Protein AF-A0A426UY54-F1 (afdb_monomer)

Radius of gyration: 14.1 Å; Cα contacts (8 Å, |Δi|>4): 210; chains: 1; bounding box: 33×30×47 Å

Sequence (121 aa):
MIELLFWHEPRVPSPAQAEARYQQVLDDERPVRLGELDQRLQDFVRDARSRAPQAEILELGRAGGEPLYSRHGIAVLFPEEVLKDVYPKLTAAADEPRLHLYDRSDGSVTGIDSDPDVQLD

Mean predicted aligned error: 4.51 Å

Nearest PDB structures (foldseek):
  1ppj-assembly1_O  TM=3.942E-01  e=3.050E-01  Bos taurus
  3gnn-assembly1_A  TM=5.163E-01  e=6.834E+00  Burkholderia pseudomallei 1710b
  1x1o-assembly1_A  TM=4.310E-01  e=4.706E+00  Thermus thermophilus HB8

Solvent-accessible surface area (backbone atoms only — not comparable to full-atom values): 6806 Å² total; per-residue (Å²): 113,43,48,35,38,36,33,77,65,63,59,71,63,54,49,70,56,46,52,53,47,52,51,51,30,77,64,44,89,73,50,36,45,62,91,71,43,60,66,45,60,39,52,27,56,54,42,28,52,72,68,24,69,81,48,45,69,62,61,80,46,68,62,95,85,40,59,15,30,36,84,72,29,48,45,36,38,33,59,62,92,46,38,90,68,37,49,63,38,44,51,58,30,26,54,84,54,54,32,29,39,33,37,64,81,79,58,42,64,50,56,62,66,54,64,87,85,65,74,80,129

Secondary structure (DSSP, 8-state):
-EEEEEE--SSPPPHHHHHHHHHHHHT-SS-EEGGGS-HHHHHHHHHHHHH-TTSEEPP-EEETTEEEE-SS-EEEEE-GGGHHHHHHHHHHHHHTTT-EEEETTTTEEE-----TT----

Foldseek 3Di:
DWKKWKADDQAFDALVVVVVLVVCFLPQPDFAALVPEDPLQNQLVVQLCVQPVQKDWDFNDDDPNTTTGGNSTIMIDHDPVCCVRNVVSSV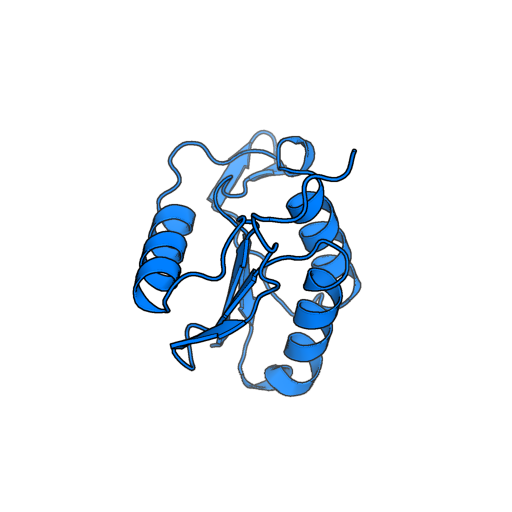VSCVVSFIWMQTPVVSDIDGDNNDPPDDPD

Structure (mmCIF, N/CA/C/O backbone):
data_AF-A0A426UY54-F1
#
_entry.id   AF-A0A426UY54-F1
#
loop_
_atom_site.group_PDB
_atom_site.id
_atom_site.type_symbol
_atom_site.label_atom_id
_atom_site.label_alt_id
_atom_site.label_comp_id
_atom_site.label_asym_id
_atom_site.label_entity_id
_atom_site.label_seq_id
_atom_site.pdbx_PDB_ins_code
_atom_site.Cartn_x
_atom_site.Cartn_y
_atom_site.Cartn_z
_atom_site.occupancy
_atom_site.B_iso_or_equiv
_atom_site.auth_seq_id
_atom_site.auth_comp_id
_atom_site.auth_asym_id
_atom_site.auth_atom_id
_atom_site.pdbx_PDB_model_num
ATOM 1 N N . MET A 1 1 ? 5.334 -0.779 14.097 1.00 92.69 1 MET A N 1
ATOM 2 C CA . MET A 1 1 ? 4.330 -0.482 13.053 1.00 92.69 1 MET A CA 1
ATOM 3 C C . MET A 1 1 ? 4.929 -0.926 11.742 1.00 92.69 1 MET A C 1
ATOM 5 O O . MET A 1 1 ? 6.102 -0.652 11.527 1.00 92.69 1 MET A O 1
ATOM 9 N N . ILE A 1 2 ? 4.160 -1.654 10.944 1.00 96.81 2 ILE A N 1
ATOM 10 C CA . ILE A 1 2 ? 4.563 -2.129 9.624 1.00 96.81 2 ILE A CA 1
ATOM 11 C C . ILE A 1 2 ? 3.997 -1.170 8.587 1.00 96.81 2 ILE A C 1
ATOM 13 O O . ILE A 1 2 ? 2.837 -0.767 8.694 1.00 96.81 2 ILE A O 1
ATOM 17 N N . GLU A 1 3 ? 4.823 -0.816 7.610 1.00 97.88 3 GLU A N 1
ATOM 18 C CA . GLU A 1 3 ? 4.489 0.080 6.506 1.00 97.88 3 GLU A CA 1
ATOM 19 C C . GLU A 1 3 ? 4.768 -0.652 5.195 1.00 97.88 3 GLU A C 1
ATOM 21 O O . GLU A 1 3 ? 5.916 -0.980 4.885 1.00 97.88 3 GLU A O 1
ATOM 26 N N . LEU A 1 4 ? 3.704 -0.918 4.441 1.00 98.12 4 LEU A N 1
ATOM 27 C CA . LEU A 1 4 ? 3.777 -1.555 3.135 1.00 98.12 4 LEU A CA 1
ATOM 28 C C . LEU A 1 4 ? 3.352 -0.573 2.052 1.00 98.12 4 LEU A C 1
ATOM 30 O O . LEU A 1 4 ? 2.424 0.213 2.243 1.00 98.12 4 LEU A O 1
ATOM 34 N N . LEU A 1 5 ? 3.982 -0.666 0.888 1.00 98.25 5 LEU A N 1
ATOM 35 C CA . LEU A 1 5 ? 3.573 0.062 -0.305 1.00 98.25 5 LEU A CA 1
ATOM 36 C C . LEU A 1 5 ? 3.232 -0.904 -1.429 1.00 98.25 5 LEU A C 1
ATOM 38 O O . LEU A 1 5 ? 4.011 -1.807 -1.721 1.00 98.25 5 LEU A O 1
ATOM 42 N N . PHE A 1 6 ? 2.112 -0.646 -2.099 1.00 97.75 6 PHE A N 1
ATOM 43 C CA . PHE A 1 6 ? 1.643 -1.413 -3.245 1.00 97.75 6 PHE A CA 1
ATOM 44 C C . PHE A 1 6 ? 1.510 -0.526 -4.479 1.00 97.75 6 PHE A C 1
ATOM 46 O O . PHE A 1 6 ? 0.868 0.522 -4.427 1.00 97.75 6 PHE A O 1
ATOM 53 N N . TRP A 1 7 ? 2.097 -0.923 -5.604 1.00 96.50 7 TRP A N 1
ATOM 54 C CA . TRP A 1 7 ? 1.983 -0.181 -6.865 1.00 96.50 7 TRP A CA 1
ATOM 55 C C . TRP A 1 7 ? 2.170 -1.107 -8.063 1.00 96.50 7 TRP A C 1
ATOM 57 O O . TRP A 1 7 ? 2.581 -2.253 -7.921 1.00 96.50 7 TRP A O 1
ATOM 67 N N . HIS A 1 8 ? 1.881 -0.611 -9.261 1.00 92.56 8 HIS A N 1
ATOM 68 C CA . HIS A 1 8 ? 2.131 -1.342 -10.497 1.00 92.56 8 HIS A CA 1
ATOM 69 C C . HIS A 1 8 ? 3.186 -0.625 -11.337 1.00 92.56 8 HIS A C 1
ATOM 71 O O . HIS A 1 8 ? 3.080 0.577 -11.581 1.00 92.56 8 HIS A O 1
ATOM 77 N N . GLU A 1 9 ? 4.190 -1.363 -11.810 1.00 88.38 9 GLU A N 1
ATOM 78 C CA . GLU A 1 9 ? 5.098 -0.901 -12.860 1.00 88.38 9 GLU A CA 1
ATOM 79 C C . GLU A 1 9 ? 5.696 -2.093 -13.635 1.00 88.38 9 GLU A C 1
ATOM 81 O O . GLU A 1 9 ? 5.642 -3.222 -13.146 1.00 88.38 9 GLU A O 1
ATOM 86 N N . PRO A 1 10 ? 6.292 -1.888 -14.823 1.00 84.69 10 PRO A N 1
ATOM 87 C CA . PRO A 1 10 ? 6.765 -2.997 -15.658 1.00 84.69 10 PRO A CA 1
ATOM 88 C C . PRO A 1 10 ? 7.906 -3.834 -15.061 1.00 84.69 10 PRO A C 1
ATOM 90 O O . PRO A 1 10 ? 8.055 -4.999 -15.421 1.00 84.69 10 PRO A O 1
ATOM 93 N N . ARG A 1 11 ? 8.730 -3.243 -14.189 1.00 85.44 11 ARG A N 1
ATOM 94 C CA . ARG A 1 11 ? 9.944 -3.863 -13.639 1.00 85.44 11 ARG A CA 1
ATOM 95 C C . ARG A 1 11 ? 9.979 -3.726 -12.132 1.00 85.44 11 ARG A C 1
ATOM 97 O O . ARG A 1 11 ? 9.619 -2.670 -11.622 1.00 85.44 11 ARG A O 1
ATOM 104 N N . VAL A 1 12 ? 10.480 -4.741 -11.442 1.00 85.88 12 VAL A N 1
ATOM 105 C CA . VAL A 1 12 ? 10.719 -4.657 -10.003 1.00 85.88 12 VAL A CA 1
ATOM 106 C C . VAL A 1 12 ? 11.854 -3.652 -9.745 1.00 85.88 12 VAL A C 1
ATOM 108 O O . VAL A 1 12 ? 12.956 -3.813 -10.279 1.00 85.88 12 VAL A O 1
ATOM 111 N N . PRO A 1 13 ? 11.619 -2.583 -8.967 1.00 89.56 13 PRO A N 1
ATOM 112 C CA . PRO A 1 13 ? 12.633 -1.578 -8.706 1.00 89.56 13 PRO A CA 1
ATOM 113 C C . PRO A 1 13 ? 13.556 -2.021 -7.567 1.00 89.56 13 PRO A C 1
ATOM 115 O O . PRO A 1 13 ? 13.259 -2.929 -6.791 1.00 89.56 13 PRO A O 1
ATOM 118 N N . SER A 1 14 ? 14.679 -1.323 -7.419 1.00 93.62 14 SER A N 1
ATOM 119 C CA . SER A 1 14 ? 15.520 -1.468 -6.227 1.00 93.62 14 SER A CA 1
ATOM 120 C C . SER A 1 14 ? 14.809 -0.948 -4.964 1.00 93.62 14 SER A C 1
ATOM 122 O O . SER A 1 14 ? 13.977 -0.041 -5.064 1.00 93.62 14 SER A O 1
ATOM 124 N N . PRO A 1 15 ? 15.191 -1.410 -3.757 1.00 94.69 15 PRO A N 1
ATOM 125 C CA . PRO A 1 15 ? 14.658 -0.874 -2.501 1.00 94.69 15 PRO A CA 1
ATOM 126 C C . PRO A 1 15 ? 14.771 0.651 -2.366 1.00 94.69 15 PRO A C 1
ATOM 128 O O . PRO A 1 15 ? 13.857 1.295 -1.868 1.00 94.69 15 PRO A O 1
ATOM 131 N N . ALA A 1 16 ? 15.853 1.257 -2.868 1.00 95.19 16 ALA A N 1
ATOM 132 C CA . ALA A 1 16 ? 16.023 2.712 -2.834 1.00 95.19 16 ALA A CA 1
ATOM 133 C C . ALA A 1 16 ? 15.004 3.448 -3.726 1.00 95.19 16 ALA A C 1
ATOM 135 O O . ALA A 1 16 ? 14.497 4.505 -3.358 1.00 95.19 16 ALA A O 1
ATOM 136 N N . GLN A 1 17 ? 14.688 2.887 -4.895 1.00 96.06 17 GLN A N 1
ATOM 137 C CA . GLN A 1 17 ? 13.643 3.417 -5.774 1.00 96.06 17 GLN A CA 1
ATOM 138 C C . GLN A 1 17 ? 12.246 3.208 -5.177 1.00 96.06 17 GLN A C 1
ATOM 140 O O . GLN A 1 17 ? 11.392 4.079 -5.324 1.00 96.06 17 GLN A O 1
ATOM 145 N N . ALA A 1 18 ? 12.022 2.089 -4.484 1.00 96.44 18 ALA A N 1
ATOM 146 C CA . ALA A 1 18 ? 10.775 1.829 -3.777 1.00 96.44 18 ALA A CA 1
ATOM 147 C C . ALA A 1 18 ? 10.556 2.802 -2.604 1.00 96.44 18 ALA A C 1
ATOM 149 O O . ALA A 1 18 ? 9.472 3.368 -2.496 1.00 96.44 18 ALA A O 1
ATOM 150 N N . GLU A 1 19 ? 11.588 3.100 -1.805 1.00 97.62 19 GLU A N 1
ATOM 151 C CA . GLU A 1 19 ? 11.514 4.139 -0.761 1.00 97.62 19 GLU A CA 1
ATOM 152 C C . GLU A 1 19 ? 11.240 5.521 -1.372 1.00 97.62 19 GLU A C 1
ATOM 154 O O . GLU A 1 19 ? 10.394 6.262 -0.879 1.00 97.62 19 GLU A O 1
ATOM 159 N N . ALA A 1 20 ? 11.887 5.867 -2.490 1.00 96.88 20 ALA A N 1
ATOM 160 C CA . ALA A 1 20 ? 11.591 7.118 -3.190 1.00 96.88 20 ALA A CA 1
ATOM 161 C C . ALA A 1 20 ? 10.129 7.177 -3.669 1.00 96.88 20 ALA A C 1
ATOM 163 O O . ALA A 1 20 ? 9.495 8.228 -3.581 1.00 96.88 20 ALA A O 1
ATOM 164 N N . ARG A 1 21 ? 9.569 6.054 -4.138 1.00 96.69 21 ARG A N 1
ATOM 165 C CA . ARG A 1 21 ? 8.149 5.970 -4.501 1.00 96.69 21 ARG A CA 1
ATOM 166 C C . ARG A 1 21 ? 7.234 6.079 -3.288 1.00 96.69 21 ARG A C 1
ATOM 168 O O . ARG A 1 21 ? 6.190 6.713 -3.393 1.00 96.69 21 ARG A O 1
ATOM 175 N N . TYR A 1 22 ? 7.619 5.509 -2.151 1.00 97.50 22 TYR A N 1
ATOM 176 C CA . TYR A 1 22 ? 6.874 5.678 -0.908 1.00 97.50 22 TYR A CA 1
ATOM 177 C C . TYR A 1 22 ? 6.744 7.160 -0.550 1.00 97.50 22 TYR A C 1
ATOM 179 O O . TYR A 1 22 ? 5.633 7.636 -0.340 1.00 97.50 22 TYR A O 1
ATOM 187 N N . GLN A 1 23 ? 7.844 7.918 -0.608 1.00 97.62 23 GLN A N 1
ATOM 188 C CA . GLN A 1 23 ? 7.804 9.369 -0.390 1.00 97.62 23 GLN A CA 1
ATOM 189 C C . GLN A 1 23 ? 6.930 10.086 -1.434 1.00 97.62 23 GLN A C 1
ATOM 191 O O . GLN A 1 23 ? 6.104 10.912 -1.069 1.00 97.62 23 GLN A O 1
ATOM 196 N N . GLN A 1 24 ? 7.010 9.709 -2.718 1.00 97.19 24 GLN A N 1
ATOM 197 C CA . GLN A 1 24 ? 6.119 10.258 -3.757 1.00 97.19 24 GLN A CA 1
ATOM 198 C C . GLN A 1 24 ? 4.631 9.999 -3.487 1.00 97.19 24 GLN A C 1
ATOM 200 O O . GLN A 1 24 ? 3.796 10.813 -3.871 1.00 97.19 24 GLN A O 1
ATOM 205 N N . VAL A 1 25 ? 4.291 8.867 -2.868 1.00 97.62 25 VAL A N 1
ATOM 206 C CA . VAL A 1 25 ? 2.916 8.567 -2.457 1.00 97.62 25 VAL A CA 1
ATOM 207 C C . VAL A 1 25 ? 2.484 9.485 -1.323 1.00 97.62 25 VAL A C 1
ATOM 209 O O . VAL A 1 25 ? 1.385 10.022 -1.391 1.00 97.62 25 VAL A O 1
ATOM 212 N N . LEU A 1 26 ? 3.330 9.704 -0.315 1.00 96.56 26 LEU A N 1
ATOM 213 C CA . LEU A 1 26 ? 3.019 10.612 0.795 1.00 96.56 26 LEU A CA 1
ATOM 214 C C . LEU A 1 26 ? 2.876 12.071 0.336 1.00 96.56 26 LEU A C 1
ATOM 216 O O . LEU A 1 26 ? 2.002 12.784 0.826 1.00 96.56 26 LEU A O 1
ATOM 220 N N . ASP A 1 27 ? 3.694 12.478 -0.633 1.00 96.94 27 ASP A N 1
ATOM 221 C CA . ASP A 1 27 ? 3.778 13.847 -1.142 1.00 96.94 27 ASP A CA 1
ATOM 222 C C . ASP A 1 27 ? 2.896 14.099 -2.388 1.00 96.94 27 ASP A C 1
ATOM 224 O O . ASP A 1 27 ? 3.063 15.114 -3.069 1.00 96.94 27 ASP A O 1
ATOM 228 N N . ASP A 1 28 ? 1.963 13.200 -2.738 1.00 97.25 28 ASP A N 1
ATOM 229 C CA . ASP A 1 28 ? 1.105 13.384 -3.920 1.00 97.25 28 ASP A CA 1
ATOM 230 C C .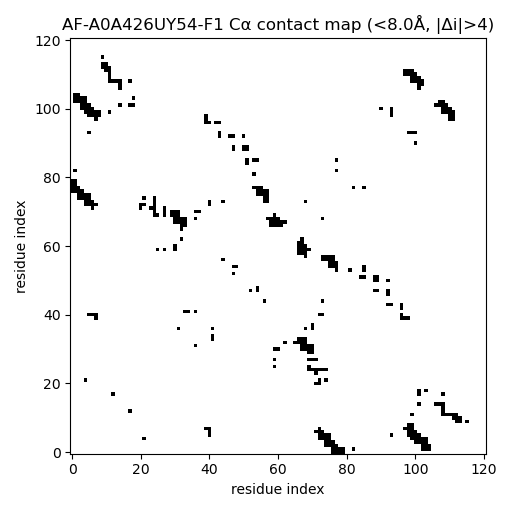 ASP A 1 28 ? 0.179 14.596 -3.739 1.00 97.25 28 ASP A C 1
ATOM 232 O O . ASP A 1 28 ? -0.826 14.549 -3.032 1.00 97.25 28 ASP A O 1
ATOM 236 N N . GLU A 1 29 ? 0.497 15.690 -4.432 1.00 96.06 29 GLU A N 1
ATOM 237 C CA . GLU A 1 29 ? -0.257 16.948 -4.380 1.00 96.06 29 GLU A CA 1
ATOM 238 C C . GLU A 1 29 ? -1.640 16.864 -5.048 1.00 96.06 29 GLU A C 1
ATOM 240 O O . GLU A 1 29 ? -2.450 17.790 -4.935 1.00 96.06 29 GLU A O 1
ATOM 245 N N . ARG A 1 30 ? -1.918 15.795 -5.807 1.00 96.19 30 ARG A N 1
ATOM 246 C CA . ARG A 1 30 ? -3.189 15.615 -6.525 1.00 96.19 30 ARG A CA 1
ATOM 247 C C . ARG A 1 30 ? -3.749 14.212 -6.287 1.00 96.19 30 ARG A C 1
ATOM 249 O O . ARG A 1 30 ? -3.870 13.438 -7.243 1.00 96.19 30 ARG A O 1
ATOM 256 N N . PRO A 1 31 ? -4.109 13.879 -5.038 1.00 97.75 31 PRO A N 1
ATOM 257 C CA . PRO A 1 31 ? -4.706 12.594 -4.735 1.00 97.75 31 PRO A CA 1
ATOM 258 C C . PRO A 1 31 ? -6.130 12.539 -5.306 1.00 97.75 31 PRO A C 1
ATOM 260 O O . PRO A 1 31 ? -6.809 13.561 -5.446 1.00 97.75 31 PRO A O 1
ATOM 263 N N . VAL A 1 32 ? -6.584 11.341 -5.662 1.00 98.12 32 VAL A N 1
ATOM 264 C CA . VAL A 1 32 ? -7.841 11.124 -6.397 1.00 98.12 32 VAL A CA 1
ATOM 265 C C . VAL A 1 32 ? -8.765 10.171 -5.653 1.00 98.12 32 VAL A C 1
ATOM 267 O O . VAL A 1 32 ? -8.332 9.441 -4.759 1.00 98.12 32 VAL A O 1
ATOM 270 N N . ARG A 1 33 ? -10.055 10.160 -6.001 1.00 97.94 33 ARG A N 1
ATOM 271 C CA . ARG A 1 33 ? -10.994 9.187 -5.426 1.00 97.94 33 ARG A CA 1
ATOM 272 C C . ARG A 1 33 ? -10.644 7.776 -5.884 1.00 97.94 33 ARG A C 1
ATOM 274 O O . ARG A 1 33 ? -10.048 7.585 -6.940 1.00 97.94 33 ARG A O 1
ATOM 281 N N . LEU A 1 34 ? -11.117 6.774 -5.142 1.00 97.38 34 LEU A N 1
ATOM 282 C CA . LEU A 1 34 ? -10.912 5.361 -5.484 1.00 97.38 34 LEU A CA 1
ATOM 283 C C . LEU A 1 34 ? -11.297 5.051 -6.940 1.00 97.38 34 LEU A C 1
ATOM 285 O O . LEU A 1 34 ? -10.536 4.398 -7.636 1.00 97.38 34 LEU A O 1
ATOM 289 N N . GLY A 1 35 ? -12.440 5.552 -7.417 1.00 97.06 35 GLY A N 1
ATOM 290 C CA . GLY A 1 35 ? -12.909 5.299 -8.787 1.00 97.06 35 GLY A CA 1
ATOM 291 C C . GLY A 1 35 ? -12.051 5.919 -9.899 1.00 97.06 35 GLY A C 1
ATOM 292 O O . GLY A 1 35 ? -12.257 5.592 -11.063 1.00 97.06 35 GLY A O 1
ATOM 293 N N . GLU A 1 36 ? -11.110 6.799 -9.554 1.00 97.19 36 GLU A N 1
ATOM 294 C CA . GLU A 1 36 ? -10.213 7.496 -10.484 1.00 97.19 36 GLU A CA 1
ATOM 295 C C . GLU A 1 36 ? -8.801 6.875 -10.522 1.00 97.19 36 GLU A C 1
ATOM 297 O O . GLU A 1 36 ? -7.962 7.305 -11.313 1.00 97.19 36 GLU A O 1
ATOM 302 N N . LEU A 1 37 ? -8.520 5.876 -9.675 1.00 96.81 37 LEU A N 1
ATOM 303 C CA . LEU A 1 37 ? -7.261 5.126 -9.701 1.00 96.81 37 LEU A CA 1
ATOM 304 C C . LEU A 1 37 ? -7.208 4.138 -10.874 1.00 96.81 37 LEU A C 1
ATOM 306 O O . LEU A 1 37 ? -8.236 3.764 -11.439 1.00 96.81 37 LEU A O 1
ATOM 310 N N . ASP A 1 38 ? -6.010 3.643 -11.186 1.00 94.62 38 ASP A N 1
ATOM 311 C CA . ASP A 1 38 ? -5.854 2.457 -12.034 1.00 94.62 38 ASP A CA 1
ATOM 312 C C . ASP A 1 38 ? -6.639 1.262 -11.462 1.00 94.62 38 ASP A C 1
ATOM 314 O O . ASP A 1 38 ? -6.669 1.060 -10.244 1.00 94.62 38 ASP A O 1
ATOM 318 N N . GLN A 1 39 ? -7.248 0.456 -12.340 1.00 96.12 39 GLN A N 1
ATOM 319 C CA . GLN A 1 39 ? -8.117 -0.661 -11.955 1.00 96.12 39 GLN A CA 1
ATOM 320 C C . GLN A 1 39 ? -7.430 -1.628 -10.980 1.00 96.12 39 GLN A C 1
ATOM 322 O O . GLN A 1 39 ? -8.066 -2.071 -10.028 1.00 96.12 39 GLN A O 1
ATOM 327 N N . ARG A 1 40 ? -6.124 -1.888 -11.137 1.00 96.12 40 ARG A N 1
ATOM 328 C CA . ARG A 1 40 ? -5.380 -2.801 -10.256 1.00 96.12 40 ARG A CA 1
ATOM 329 C C . ARG A 1 40 ? -5.305 -2.272 -8.827 1.00 96.12 40 ARG A C 1
ATOM 331 O O . ARG A 1 40 ? -5.454 -3.034 -7.875 1.00 96.12 40 ARG A O 1
ATOM 338 N N . LEU A 1 41 ? -5.101 -0.962 -8.672 1.00 97.38 41 LEU A N 1
ATOM 339 C CA . LEU A 1 41 ? -5.099 -0.309 -7.362 1.00 97.38 41 LEU A CA 1
ATOM 340 C C . LEU A 1 41 ? -6.510 -0.258 -6.770 1.00 97.38 41 LEU A C 1
ATOM 342 O O . LEU A 1 41 ? -6.667 -0.424 -5.561 1.00 97.38 41 LEU A O 1
ATOM 346 N N . GLN A 1 42 ? -7.541 -0.075 -7.606 1.00 97.88 42 GLN A N 1
ATOM 347 C CA . GLN A 1 42 ? -8.929 -0.151 -7.146 1.00 97.88 42 GLN A CA 1
ATOM 348 C C . GLN A 1 42 ? -9.262 -1.527 -6.573 1.00 97.88 42 GLN A C 1
ATOM 350 O O . GLN A 1 42 ? -9.840 -1.612 -5.486 1.00 97.88 42 GLN A O 1
ATOM 355 N N . ASP A 1 43 ? -8.894 -2.581 -7.299 1.00 97.50 43 ASP A N 1
ATOM 356 C CA . ASP A 1 43 ? -9.136 -3.966 -6.906 1.00 97.50 43 ASP A CA 1
ATOM 357 C C . ASP A 1 43 ? -8.383 -4.289 -5.617 1.00 97.50 43 ASP A C 1
ATOM 359 O O . ASP A 1 43 ? -8.997 -4.747 -4.655 1.00 97.50 43 ASP A O 1
ATOM 363 N N . PHE A 1 44 ? -7.104 -3.907 -5.532 1.00 97.94 44 PHE A N 1
ATOM 364 C CA . PHE A 1 44 ? -6.319 -4.053 -4.309 1.00 97.94 44 PHE A CA 1
ATOM 365 C C . PHE A 1 44 ? -6.970 -3.365 -3.103 1.00 97.94 44 PHE A C 1
ATOM 367 O O . PHE A 1 44 ? -7.126 -3.990 -2.060 1.00 97.94 44 PHE A O 1
ATOM 374 N N . VAL A 1 45 ? -7.398 -2.101 -3.220 1.00 97.94 45 VAL A N 1
ATOM 375 C CA . VAL A 1 45 ? -8.026 -1.376 -2.098 1.00 97.94 45 VAL A CA 1
ATOM 376 C C . VAL A 1 45 ? -9.318 -2.060 -1.637 1.00 97.94 45 VAL A C 1
ATOM 378 O O . VAL A 1 45 ? -9.582 -2.129 -0.434 1.00 97.94 45 VAL A O 1
ATOM 381 N N . ARG A 1 46 ? -10.139 -2.564 -2.568 1.00 97.19 46 ARG A N 1
ATOM 382 C CA . ARG A 1 46 ? -11.387 -3.276 -2.241 1.00 97.19 46 ARG A CA 1
ATOM 383 C C . ARG A 1 46 ? -11.099 -4.600 -1.534 1.00 97.19 46 ARG A C 1
ATOM 385 O O . ARG A 1 46 ? -11.683 -4.862 -0.480 1.00 97.19 46 ARG A O 1
ATOM 392 N N . ASP A 1 47 ? -10.167 -5.382 -2.063 1.00 97.06 47 ASP A N 1
ATOM 393 C CA . ASP A 1 47 ? -9.800 -6.683 -1.510 1.00 97.06 47 ASP A CA 1
ATOM 394 C C . ASP A 1 47 ? -9.081 -6.557 -0.166 1.00 97.06 47 ASP A C 1
ATOM 396 O O . ASP A 1 47 ? -9.431 -7.262 0.783 1.00 97.06 47 ASP A O 1
ATOM 400 N N . ALA A 1 48 ? -8.145 -5.614 -0.036 1.00 97.50 48 ALA A N 1
ATOM 401 C CA . ALA A 1 48 ? -7.446 -5.329 1.213 1.00 97.50 48 ALA A CA 1
ATOM 402 C C . ALA A 1 48 ? -8.434 -4.951 2.324 1.00 97.50 48 ALA A C 1
ATOM 404 O O . ALA A 1 48 ? -8.370 -5.514 3.416 1.00 97.50 48 ALA A O 1
ATOM 405 N N . ARG A 1 49 ? -9.419 -4.088 2.036 1.00 97.00 49 ARG A N 1
ATOM 406 C CA . ARG A 1 49 ? -10.480 -3.737 2.999 1.00 97.00 49 ARG A CA 1
ATOM 407 C C . ARG A 1 49 ? -11.328 -4.928 3.419 1.00 97.00 49 ARG A C 1
ATOM 409 O O . ARG A 1 49 ? -11.714 -5.017 4.581 1.00 97.00 49 ARG A O 1
ATOM 416 N N . SER A 1 50 ? -11.632 -5.830 2.488 1.00 96.94 50 SER A N 1
ATOM 417 C CA . SER A 1 50 ? -12.449 -7.006 2.787 1.00 96.94 50 SER A CA 1
ATOM 418 C C . SER A 1 50 ? -11.681 -8.072 3.567 1.00 96.94 50 SER A C 1
ATOM 420 O O . SER A 1 50 ? -12.258 -8.725 4.435 1.00 96.94 50 SER A O 1
ATOM 422 N N . ARG A 1 51 ? -10.407 -8.300 3.234 1.00 96.19 51 ARG A N 1
ATOM 423 C CA . ARG A 1 51 ? -9.603 -9.405 3.774 1.00 96.19 51 ARG A CA 1
ATOM 424 C C . ARG A 1 51 ? -8.860 -8.997 5.043 1.00 96.19 51 ARG A C 1
ATOM 426 O O . ARG A 1 51 ? -8.801 -9.774 5.993 1.00 96.19 51 ARG A O 1
ATOM 433 N N . ALA A 1 52 ? -8.320 -7.783 5.075 1.00 96.94 52 ALA A N 1
ATOM 434 C CA . ALA A 1 52 ? -7.482 -7.256 6.146 1.00 96.94 52 ALA A CA 1
ATOM 435 C C . ALA A 1 52 ? -8.061 -5.952 6.739 1.00 96.94 52 ALA A C 1
ATOM 437 O O . ALA A 1 52 ? -7.397 -4.920 6.712 1.00 96.94 52 ALA A O 1
ATOM 438 N N . PRO A 1 53 ? -9.269 -5.974 7.340 1.00 96.44 53 PRO A N 1
ATOM 439 C CA . PRO A 1 53 ? -9.907 -4.772 7.897 1.00 96.44 53 PRO A CA 1
ATOM 440 C C . PRO A 1 53 ? -9.155 -4.153 9.090 1.00 96.44 53 PRO A C 1
ATOM 442 O O . PRO A 1 53 ? -9.498 -3.065 9.538 1.00 96.44 53 PRO A O 1
ATOM 445 N N . GLN A 1 54 ? -8.162 -4.860 9.634 1.00 95.81 54 GLN A N 1
ATOM 446 C CA . GLN A 1 54 ? -7.267 -4.372 10.687 1.00 95.81 54 GLN A CA 1
ATOM 447 C C . GLN A 1 54 ? -6.137 -3.489 10.140 1.00 95.81 54 GLN A C 1
ATOM 449 O O . GLN A 1 54 ? -5.448 -2.839 10.922 1.00 95.81 54 GLN A O 1
ATOM 454 N N . ALA A 1 55 ? -5.923 -3.500 8.822 1.00 97.50 55 ALA A N 1
ATOM 455 C CA . ALA A 1 55 ? -4.938 -2.670 8.159 1.00 97.50 55 ALA A CA 1
ATOM 456 C C . ALA A 1 55 ? -5.545 -1.315 7.790 1.00 97.50 55 ALA A C 1
ATOM 458 O O . ALA A 1 55 ? -6.659 -1.228 7.268 1.00 97.50 55 ALA A O 1
ATOM 459 N N . GLU A 1 56 ? -4.792 -0.256 8.038 1.00 97.94 56 GLU A N 1
ATOM 460 C CA . GLU A 1 56 ? -5.137 1.093 7.629 1.00 97.94 56 GLU A CA 1
ATOM 461 C C . GLU A 1 56 ? -4.587 1.343 6.227 1.00 97.94 56 GLU A C 1
ATOM 463 O O . GLU A 1 56 ? -3.381 1.297 6.008 1.00 97.94 56 GLU A O 1
ATOM 468 N N . ILE A 1 57 ? -5.467 1.613 5.265 1.00 98.12 57 ILE A N 1
ATOM 469 C CA . ILE A 1 57 ? -5.054 2.130 3.958 1.00 98.12 57 ILE A CA 1
ATOM 470 C C . ILE A 1 57 ? -4.903 3.640 4.094 1.00 98.12 57 ILE A C 1
ATOM 472 O O . ILE A 1 57 ? -5.865 4.308 4.474 1.00 98.12 57 ILE A O 1
ATOM 476 N N . LEU A 1 58 ? -3.727 4.169 3.761 1.00 97.62 58 LEU A N 1
ATOM 477 C CA . LEU A 1 58 ? -3.435 5.589 3.899 1.00 97.62 58 LEU A CA 1
ATOM 478 C C . LEU A 1 58 ? -4.342 6.434 2.992 1.00 97.62 58 LEU A C 1
ATOM 480 O O . LEU A 1 58 ? -4.369 6.265 1.770 1.00 97.62 58 LEU A O 1
ATOM 484 N N . GLU A 1 59 ? -5.050 7.380 3.606 1.00 96.81 59 GLU A N 1
ATOM 485 C CA . GLU A 1 59 ? -5.861 8.395 2.933 1.00 96.81 59 GLU A CA 1
ATOM 486 C C . GLU A 1 59 ? -5.101 9.731 2.959 1.00 96.81 59 GLU A C 1
ATOM 488 O O . GLU A 1 59 ? -4.735 10.220 4.025 1.00 96.81 59 GLU A O 1
ATOM 493 N N . LEU A 1 60 ? -4.895 10.363 1.801 1.00 96.88 60 LEU A N 1
ATOM 494 C CA . LEU A 1 60 ? -4.165 11.642 1.690 1.00 96.88 60 LEU A CA 1
ATOM 495 C C . LEU A 1 60 ? -5.070 12.872 1.840 1.00 96.88 60 LEU A C 1
ATOM 497 O O . LEU A 1 60 ? -4.649 14.013 1.666 1.00 96.88 60 LEU A O 1
ATOM 501 N N . GLY A 1 61 ? -6.348 12.648 2.133 1.00 96.06 61 GLY A N 1
ATOM 502 C CA . GLY A 1 61 ? -7.337 13.699 2.294 1.00 96.06 61 GLY A CA 1
ATOM 503 C C . GLY A 1 61 ? -8.741 13.212 1.982 1.00 96.06 61 GLY A C 1
ATOM 504 O O . GLY A 1 61 ? -8.994 12.016 1.820 1.00 96.06 61 GLY A O 1
ATOM 505 N N . ARG A 1 62 ? -9.674 14.165 1.900 1.00 96.00 62 ARG A N 1
ATOM 506 C CA . ARG A 1 62 ? -11.080 13.897 1.584 1.00 96.00 62 ARG A CA 1
ATOM 507 C C . ARG A 1 62 ? -11.646 14.940 0.630 1.00 96.00 62 ARG A C 1
ATOM 509 O O . ARG A 1 62 ? -11.414 16.131 0.818 1.00 96.00 62 ARG A O 1
ATOM 516 N N . ALA A 1 63 ? -12.458 14.507 -0.333 1.00 93.12 63 ALA A N 1
ATOM 517 C CA . ALA A 1 63 ? -13.226 15.392 -1.211 1.00 93.12 63 ALA A CA 1
ATOM 518 C C . ALA A 1 63 ? -14.695 14.961 -1.249 1.00 93.12 63 ALA A C 1
ATOM 520 O O . ALA A 1 63 ? -15.026 13.873 -1.714 1.00 93.12 63 ALA A O 1
ATOM 521 N N . GLY A 1 64 ? -15.598 15.817 -0.761 1.00 91.25 64 GLY A N 1
ATOM 522 C CA . GLY A 1 64 ? -17.024 15.474 -0.670 1.00 91.25 64 GLY A CA 1
ATOM 523 C C . GLY A 1 64 ? -17.317 14.332 0.313 1.00 91.25 64 GLY A C 1
ATOM 524 O O . GLY A 1 64 ? -18.277 13.599 0.126 1.00 91.25 64 GLY A O 1
ATOM 525 N N . GLY A 1 65 ? -16.476 14.161 1.340 1.00 93.44 65 GLY A N 1
ATOM 526 C CA . GLY A 1 65 ? -16.588 13.082 2.331 1.00 93.44 65 GLY A CA 1
ATOM 527 C C . GLY A 1 65 ? -15.918 11.769 1.919 1.00 93.44 65 GLY A C 1
ATOM 528 O O . GLY A 1 65 ? -15.680 10.925 2.784 1.00 93.44 65 GLY A O 1
ATOM 529 N N . GLU A 1 66 ? -15.549 11.625 0.645 1.00 95.50 66 GLU A N 1
ATOM 530 C CA . GLU A 1 66 ? -14.854 10.448 0.131 1.00 95.50 66 GLU A CA 1
ATOM 531 C C . GLU A 1 66 ? -13.337 10.544 0.335 1.00 95.50 66 GLU A C 1
ATOM 533 O O . GLU A 1 66 ? -12.773 11.629 0.157 1.00 95.50 66 GLU A O 1
ATOM 538 N N . PRO A 1 67 ? -12.674 9.432 0.690 1.00 97.19 67 PRO A N 1
ATOM 539 C CA . PRO A 1 67 ? -11.225 9.375 0.842 1.00 97.19 67 PRO A CA 1
ATOM 540 C C . PRO A 1 67 ? -10.492 9.526 -0.493 1.00 97.19 67 PRO A C 1
ATOM 542 O O . PRO A 1 67 ? -10.942 9.020 -1.526 1.00 97.19 67 PRO A O 1
ATOM 545 N N . LEU A 1 68 ? -9.345 10.199 -0.441 1.00 98.38 68 LEU A N 1
ATOM 546 C CA . LEU A 1 68 ? -8.435 10.378 -1.566 1.00 98.38 68 LEU A CA 1
ATOM 547 C C . LEU A 1 68 ? -7.175 9.532 -1.382 1.00 98.38 68 LEU A C 1
ATOM 549 O O . LEU A 1 68 ? -6.653 9.420 -0.273 1.00 98.38 68 LEU A O 1
ATOM 553 N N . TYR A 1 69 ? -6.669 8.984 -2.480 1.00 98.31 69 TYR A N 1
ATOM 554 C CA . TYR A 1 69 ? -5.496 8.112 -2.519 1.00 98.31 69 TYR A CA 1
ATOM 555 C C . TYR A 1 69 ? -4.485 8.641 -3.526 1.00 98.31 69 TYR A C 1
ATOM 557 O O . TYR A 1 69 ? -4.851 9.335 -4.482 1.00 98.31 69 TYR A O 1
ATOM 565 N N . SER A 1 70 ? -3.218 8.281 -3.338 1.00 98.19 70 SER A N 1
ATOM 566 C CA . SER A 1 70 ? -2.195 8.612 -4.322 1.00 98.19 70 SER A CA 1
ATOM 567 C C . SER A 1 70 ? -2.418 7.854 -5.627 1.00 98.19 70 SER A C 1
ATOM 569 O O . SER A 1 70 ? -2.786 6.679 -5.640 1.00 98.19 70 SER A O 1
ATOM 571 N N . ARG A 1 71 ? -2.103 8.512 -6.742 1.00 96.50 71 ARG A N 1
ATOM 572 C CA . ARG A 1 71 ? -2.029 7.876 -8.067 1.00 96.50 71 ARG A CA 1
ATOM 573 C C . ARG A 1 71 ? -0.752 7.052 -8.253 1.00 96.50 71 ARG A C 1
ATOM 575 O O . ARG A 1 71 ? -0.643 6.321 -9.233 1.00 96.50 71 ARG A O 1
ATOM 582 N N . HIS A 1 72 ? 0.220 7.193 -7.352 1.00 96.56 72 HIS A N 1
ATOM 583 C CA . HIS A 1 72 ? 1.535 6.556 -7.439 1.00 96.56 72 HIS A CA 1
ATOM 584 C C . HIS A 1 72 ? 1.610 5.202 -6.719 1.00 96.56 72 HIS A C 1
ATOM 586 O O . HIS A 1 72 ? 2.564 4.454 -6.934 1.00 96.56 72 HIS A O 1
ATOM 592 N N . GLY A 1 73 ? 0.613 4.868 -5.898 1.00 97.50 73 GLY A N 1
ATOM 593 C CA . GLY A 1 73 ? 0.550 3.620 -5.145 1.00 97.50 73 GLY A CA 1
ATOM 594 C C . GLY A 1 73 ? -0.343 3.734 -3.913 1.00 97.50 73 GLY A C 1
ATOM 595 O O . GLY A 1 73 ? -0.880 4.796 -3.607 1.00 97.50 73 GLY A O 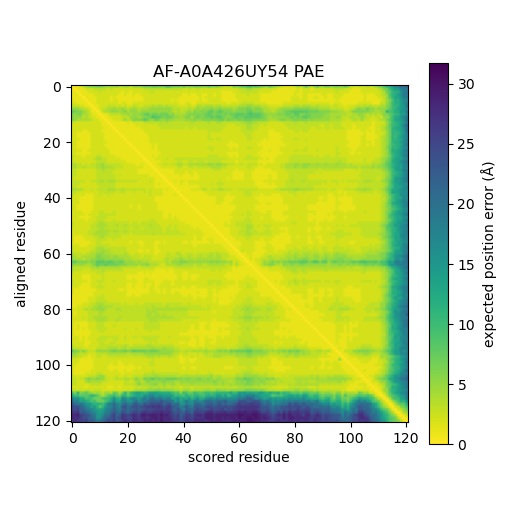1
ATOM 596 N N . ILE A 1 74 ? -0.493 2.620 -3.205 1.00 98.44 74 ILE A N 1
ATOM 597 C CA . ILE A 1 74 ? -1.305 2.499 -1.999 1.00 98.44 74 ILE A CA 1
ATOM 598 C C . ILE A 1 74 ? -0.394 2.123 -0.837 1.00 98.44 74 ILE A C 1
ATOM 600 O O . ILE A 1 74 ? 0.175 1.032 -0.818 1.00 98.44 74 ILE A O 1
ATOM 604 N N . ALA A 1 75 ? -0.258 3.030 0.127 1.00 98.19 75 ALA A N 1
ATOM 605 C CA . ALA A 1 75 ? 0.413 2.748 1.387 1.00 98.19 75 ALA A CA 1
ATOM 606 C C . ALA A 1 75 ? -0.574 2.115 2.375 1.00 98.19 75 ALA A C 1
ATOM 608 O O . ALA A 1 75 ? -1.724 2.550 2.486 1.00 98.19 75 ALA A O 1
ATOM 609 N N . VAL A 1 76 ? -0.126 1.083 3.083 1.00 98.25 76 VAL A N 1
ATOM 610 C CA . VAL A 1 76 ? -0.906 0.365 4.091 1.00 98.25 76 VAL A CA 1
ATOM 611 C C . VAL A 1 76 ? -0.095 0.252 5.376 1.00 98.25 76 VAL A C 1
ATOM 613 O O . VAL A 1 76 ? 1.076 -0.123 5.341 1.00 98.25 76 VAL A O 1
ATOM 616 N N . LEU A 1 77 ? -0.726 0.554 6.509 1.00 97.88 77 LEU A N 1
ATOM 617 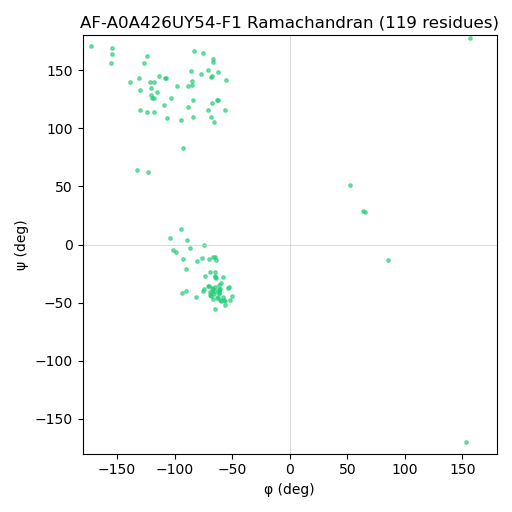C CA . LEU A 1 77 ? -0.118 0.545 7.834 1.00 97.88 77 LEU A CA 1
ATOM 618 C C . LEU A 1 77 ? -0.854 -0.424 8.758 1.00 97.88 77 LEU A C 1
ATOM 620 O O . LEU A 1 77 ? -2.082 -0.501 8.749 1.00 97.88 77 LEU A O 1
ATOM 624 N N . PHE A 1 78 ? -0.117 -1.162 9.584 1.00 97.62 78 PHE A N 1
ATOM 625 C CA . PHE A 1 78 ? -0.717 -1.992 10.632 1.00 97.62 78 PHE A CA 1
ATOM 626 C C . PHE A 1 78 ? 0.246 -2.250 11.804 1.00 97.62 78 PHE A C 1
ATOM 628 O O . PHE A 1 78 ? 1.470 -2.160 11.654 1.00 97.62 78 PHE A O 1
ATOM 635 N N . PRO A 1 79 ? -0.285 -2.545 13.005 1.00 96.94 79 PRO A N 1
ATOM 636 C CA . PRO A 1 79 ? 0.523 -2.952 14.151 1.00 96.94 79 PRO A CA 1
ATOM 637 C C . PRO A 1 79 ? 1.280 -4.267 13.896 1.00 96.94 79 PRO A C 1
ATOM 639 O O . PRO A 1 79 ? 0.793 -5.156 13.200 1.00 96.94 79 PRO A O 1
ATOM 642 N N . GLU A 1 80 ? 2.465 -4.426 14.489 1.00 95.75 80 GLU A N 1
ATOM 643 C CA . GLU A 1 80 ? 3.271 -5.652 14.333 1.00 95.75 80 GLU A CA 1
ATOM 644 C C . GLU A 1 80 ? 2.565 -6.873 14.951 1.00 95.75 80 GLU A C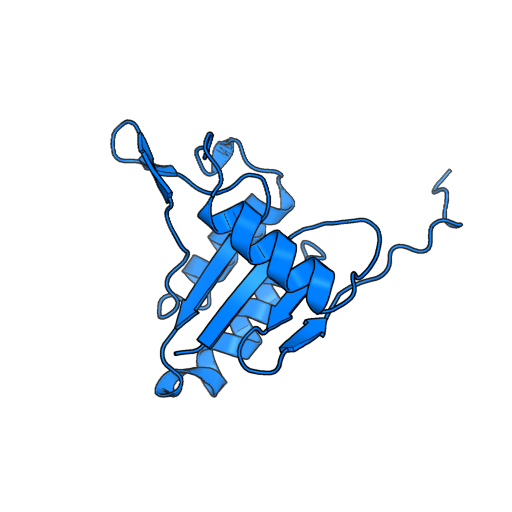 1
ATOM 646 O O . GLU A 1 80 ? 2.691 -8.001 14.478 1.00 95.75 80 GLU A O 1
ATOM 651 N N . GLU A 1 81 ? 1.729 -6.636 15.960 1.00 97.31 81 GLU A N 1
ATOM 652 C CA . GLU A 1 81 ? 0.935 -7.627 16.679 1.00 97.31 81 GLU A CA 1
ATOM 653 C C . GLU A 1 81 ? -0.009 -8.423 15.765 1.00 97.31 81 GLU A C 1
ATOM 655 O O . GLU A 1 81 ? -0.323 -9.577 16.061 1.00 97.31 81 GLU A O 1
ATOM 660 N N . VAL A 1 82 ? -0.445 -7.830 14.647 1.00 97.00 82 VAL A N 1
ATOM 661 C CA . VAL A 1 82 ? -1.341 -8.473 13.671 1.00 97.00 82 VAL A CA 1
ATOM 662 C C . VAL A 1 82 ? -0.618 -8.930 12.402 1.00 97.00 82 VAL A C 1
ATOM 664 O O . VAL A 1 82 ? -1.263 -9.437 11.486 1.00 97.00 82 VAL A O 1
ATOM 667 N N . LEU A 1 83 ? 0.717 -8.820 12.342 1.00 95.56 83 LEU A N 1
ATOM 668 C CA . LEU A 1 83 ? 1.516 -9.098 11.140 1.00 95.56 83 LEU A CA 1
ATOM 669 C C . LEU A 1 83 ? 1.214 -10.467 10.529 1.00 95.56 83 LEU A C 1
ATOM 671 O O . LEU A 1 83 ? 0.966 -10.566 9.331 1.00 95.56 83 LEU A O 1
ATOM 675 N N . LYS A 1 84 ? 1.169 -11.525 11.346 1.00 96.00 84 LYS A N 1
ATOM 676 C CA . LYS A 1 84 ? 0.939 -12.897 10.857 1.00 96.00 84 LYS A CA 1
ATOM 677 C C . LYS A 1 84 ? -0.449 -13.108 10.244 1.00 96.00 84 LYS A C 1
ATOM 679 O O . LYS A 1 84 ? -0.613 -14.038 9.462 1.00 96.00 84 LYS A O 1
ATOM 684 N N . ASP A 1 85 ? -1.428 -12.284 10.613 1.00 96.56 85 ASP A N 1
ATOM 685 C CA . ASP A 1 85 ? -2.790 -12.348 10.076 1.00 96.56 85 ASP A CA 1
ATOM 686 C C . ASP A 1 85 ? -2.978 -11.405 8.880 1.00 96.56 85 ASP A C 1
ATOM 688 O O . ASP A 1 85 ? -3.590 -11.782 7.883 1.00 96.56 85 ASP A O 1
ATOM 692 N N . VAL A 1 86 ? -2.435 -10.189 8.959 1.00 97.19 86 VAL A N 1
ATOM 693 C CA . VAL A 1 86 ? -2.645 -9.130 7.964 1.00 97.19 86 VAL A CA 1
ATOM 694 C C . VAL A 1 86 ? -1.734 -9.288 6.750 1.00 97.19 86 VAL A C 1
ATOM 696 O O . VAL A 1 86 ? -2.217 -9.202 5.620 1.00 97.19 86 VAL A O 1
ATOM 699 N N . TYR A 1 87 ? -0.443 -9.560 6.957 1.00 96.31 87 TYR A N 1
ATOM 700 C CA . TYR A 1 87 ? 0.552 -9.572 5.882 1.00 96.31 87 TYR A CA 1
ATOM 701 C C . TYR A 1 87 ? 0.184 -10.540 4.751 1.00 96.31 87 TYR A C 1
ATOM 703 O O . TYR A 1 87 ? 0.075 -10.089 3.611 1.00 96.31 87 TYR A O 1
ATOM 711 N N . PRO A 1 88 ? -0.130 -11.829 5.017 1.00 96.62 88 PRO A N 1
ATOM 712 C CA . PRO A 1 88 ? -0.446 -12.768 3.940 1.00 96.62 88 PRO A CA 1
ATOM 713 C C . PRO A 1 88 ? -1.716 -12.383 3.171 1.00 96.62 88 PRO A C 1
ATOM 715 O O . PRO A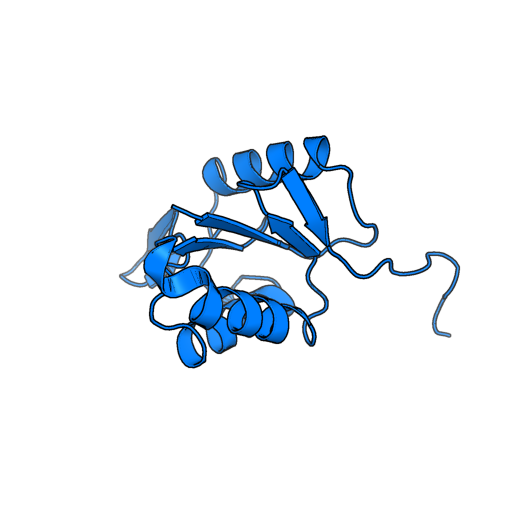 1 88 ? -1.842 -12.686 1.988 1.00 96.62 88 PRO A O 1
ATOM 718 N N . LYS A 1 89 ? -2.667 -11.706 3.829 1.00 97.56 89 LYS A N 1
ATOM 719 C CA . LYS A 1 89 ? -3.919 -11.258 3.205 1.00 97.56 89 LYS A CA 1
ATOM 720 C C . LYS A 1 89 ? -3.697 -10.068 2.282 1.00 97.56 89 LYS A C 1
ATOM 722 O O . LYS A 1 89 ? -4.328 -10.010 1.231 1.00 97.56 89 LYS A O 1
ATOM 727 N N . LEU A 1 90 ? -2.810 -9.148 2.664 1.00 96.81 90 LEU A N 1
ATOM 728 C CA . LEU A 1 90 ? -2.406 -8.035 1.809 1.00 96.81 90 LEU A CA 1
ATOM 729 C C . LEU A 1 90 ? -1.578 -8.523 0.616 1.00 96.81 90 LEU A C 1
ATOM 731 O O . LEU A 1 90 ? -1.830 -8.081 -0.499 1.00 96.81 90 LEU A O 1
ATOM 735 N N . THR A 1 91 ? -0.668 -9.483 0.815 1.00 94.75 91 THR A N 1
ATOM 736 C CA . THR A 1 91 ? 0.056 -10.128 -0.294 1.00 94.75 91 THR A CA 1
ATOM 737 C C . THR A 1 91 ? -0.916 -10.809 -1.261 1.00 94.75 91 THR A C 1
ATOM 739 O O . THR A 1 91 ? -0.892 -10.518 -2.450 1.00 94.75 91 THR A O 1
ATOM 742 N N . ALA A 1 92 ? -1.863 -11.607 -0.757 1.00 94.06 92 ALA A N 1
ATOM 743 C CA . ALA A 1 92 ? -2.871 -12.251 -1.602 1.00 94.06 92 ALA A CA 1
ATOM 744 C C . ALA A 1 92 ? -3.765 -11.246 -2.358 1.00 94.06 92 ALA A C 1
ATOM 746 O O . ALA A 1 92 ? -4.161 -11.509 -3.490 1.00 94.06 92 ALA A O 1
ATOM 747 N N . ALA A 1 93 ? -4.080 -10.091 -1.758 1.00 95.38 93 ALA A N 1
ATOM 748 C CA . ALA A 1 93 ? -4.819 -9.018 -2.430 1.00 95.38 93 ALA A CA 1
ATOM 749 C C . ALA A 1 93 ? -4.000 -8.331 -3.542 1.00 95.38 93 ALA A C 1
ATOM 751 O O . ALA A 1 93 ? -4.578 -7.731 -4.444 1.00 95.38 93 ALA A O 1
ATOM 752 N N . ALA A 1 94 ? -2.668 -8.397 -3.473 1.00 94.00 94 ALA A N 1
ATOM 753 C CA . ALA A 1 94 ? -1.745 -7.821 -4.450 1.00 94.00 94 ALA A CA 1
ATOM 754 C C . ALA A 1 94 ? -1.383 -8.784 -5.596 1.00 94.00 94 ALA A C 1
ATOM 756 O O . ALA A 1 94 ? -0.993 -8.318 -6.671 1.00 94.00 94 ALA A O 1
ATOM 757 N N . ASP A 1 95 ? -1.553 -10.094 -5.397 1.00 90.62 95 ASP A N 1
ATOM 758 C CA . ASP A 1 95 ? -1.182 -11.133 -6.365 1.00 90.62 95 ASP A CA 1
ATOM 759 C C . ASP A 1 95 ? -1.999 -11.055 -7.666 1.00 90.62 95 ASP A C 1
ATOM 761 O O . ASP A 1 95 ? -1.422 -10.935 -8.751 1.00 90.62 95 ASP A O 1
ATOM 765 N N . GLU A 1 96 ? -3.338 -11.086 -7.590 1.00 86.50 96 GLU A N 1
ATOM 766 C CA . GLU A 1 96 ? -4.200 -11.042 -8.789 1.00 86.50 96 GLU A CA 1
ATOM 767 C C . GLU A 1 96 ? -4.031 -9.741 -9.593 1.00 86.50 96 GLU A C 1
ATOM 769 O O . GLU A 1 96 ? -3.841 -9.810 -10.815 1.00 86.50 96 GLU A O 1
ATOM 774 N N . PRO A 1 97 ? -4.003 -8.547 -8.962 1.00 89.81 97 PRO A N 1
ATOM 775 C CA . PRO A 1 97 ? -3.739 -7.306 -9.676 1.00 89.81 97 PRO A CA 1
ATOM 776 C C . PRO A 1 97 ? -2.263 -7.142 -10.068 1.00 89.81 97 PRO A C 1
ATOM 778 O O . PRO A 1 97 ? -1.933 -6.156 -10.731 1.00 89.81 97 PRO A O 1
ATOM 781 N N . ARG A 1 98 ? -1.387 -8.102 -9.730 1.00 91.88 98 ARG A N 1
ATOM 782 C CA . ARG A 1 98 ? 0.050 -8.121 -10.048 1.00 91.88 98 ARG A CA 1
ATOM 783 C C . ARG A 1 98 ? 0.753 -6.833 -9.617 1.00 91.88 98 ARG A C 1
ATOM 785 O O . ARG A 1 98 ? 1.415 -6.173 -10.427 1.00 91.88 98 ARG A O 1
ATOM 792 N N . LEU A 1 99 ? 0.546 -6.450 -8.361 1.00 94.88 99 LEU A N 1
ATOM 793 C CA . LEU A 1 99 ? 1.222 -5.306 -7.761 1.00 94.88 99 LEU A CA 1
ATOM 794 C C . LEU A 1 99 ? 2.579 -5.721 -7.199 1.00 94.88 99 LEU A C 1
ATOM 796 O O . LEU A 1 99 ? 2.772 -6.840 -6.729 1.00 94.88 99 LEU A O 1
ATOM 800 N N . HIS A 1 100 ? 3.505 -4.777 -7.219 1.00 95.75 100 HIS A N 1
ATOM 801 C CA . HIS A 1 100 ? 4.713 -4.834 -6.417 1.00 95.75 100 HIS A CA 1
ATOM 802 C C . HIS A 1 100 ? 4.378 -4.461 -4.980 1.00 95.75 100 HIS A C 1
ATOM 804 O O . HIS A 1 100 ? 3.509 -3.623 -4.742 1.00 95.75 100 HIS A O 1
ATOM 810 N N . LEU A 1 101 ? 5.092 -5.073 -4.046 1.00 96.25 101 LEU A N 1
ATOM 811 C CA . LEU A 1 101 ? 5.046 -4.834 -2.615 1.00 96.25 101 LEU A CA 1
ATOM 812 C C . LEU A 1 101 ? 6.431 -4.378 -2.158 1.00 96.25 101 LEU A C 1
ATOM 814 O O . LEU A 1 101 ? 7.425 -5.064 -2.385 1.00 96.25 101 LEU A O 1
ATOM 818 N N . TYR A 1 102 ? 6.488 -3.239 -1.482 1.00 97.81 102 TYR A N 1
ATOM 819 C CA . TYR A 1 102 ? 7.657 -2.804 -0.730 1.00 97.81 102 TYR A CA 1
ATOM 820 C C . TYR A 1 102 ? 7.348 -2.887 0.755 1.00 97.81 102 TYR A C 1
ATOM 822 O O . TYR A 1 102 ? 6.415 -2.241 1.231 1.00 97.81 102 TYR A O 1
ATOM 830 N N . ASP A 1 103 ? 8.135 -3.689 1.461 1.00 96.75 103 ASP A N 1
ATOM 831 C CA . ASP A 1 103 ? 8.148 -3.761 2.911 1.00 96.75 103 ASP A CA 1
ATOM 832 C C . ASP A 1 103 ? 9.236 -2.834 3.436 1.00 96.75 103 ASP A C 1
ATOM 834 O O . ASP A 1 103 ? 10.435 -3.104 3.299 1.00 96.75 103 ASP A O 1
ATOM 838 N N . ARG A 1 104 ? 8.809 -1.716 4.020 1.00 96.25 104 ARG A N 1
ATOM 839 C CA . ARG A 1 104 ? 9.722 -0.689 4.511 1.00 96.25 104 ARG A CA 1
ATOM 840 C C . ARG A 1 104 ? 10.442 -1.112 5.791 1.00 96.25 104 ARG A C 1
ATOM 842 O O . ARG A 1 104 ? 11.551 -0.640 6.033 1.00 96.25 104 ARG A O 1
ATOM 849 N N . SER A 1 105 ? 9.846 -1.999 6.593 1.00 91.81 105 SER A N 1
ATOM 850 C CA . SER A 1 105 ? 10.455 -2.501 7.830 1.00 91.81 105 SER A CA 1
ATOM 851 C C . SER A 1 105 ? 11.677 -3.369 7.530 1.00 91.81 105 SER A C 1
ATOM 853 O O . SER A 1 105 ? 12.715 -3.197 8.170 1.00 91.81 105 SER A O 1
ATOM 855 N N . ASP A 1 106 ? 11.580 -4.212 6.501 1.00 91.88 106 ASP A N 1
ATOM 856 C CA . ASP A 1 106 ? 12.663 -5.113 6.084 1.00 91.88 106 ASP A CA 1
ATOM 857 C C . ASP A 1 106 ? 13.490 -4.576 4.901 1.00 91.88 106 ASP A C 1
ATOM 859 O O . ASP A 1 106 ? 14.499 -5.169 4.510 1.00 91.88 106 ASP A O 1
ATOM 863 N N . GLY A 1 107 ? 13.080 -3.452 4.307 1.00 92.75 107 GLY A N 1
ATOM 864 C CA . GLY A 1 107 ? 13.728 -2.862 3.135 1.00 92.75 107 GLY A CA 1
ATOM 865 C C . GLY A 1 107 ? 13.665 -3.762 1.898 1.00 92.75 107 GLY A C 1
ATOM 866 O O . GLY A 1 107 ? 14.569 -3.718 1.059 1.00 92.75 107 GLY A O 1
ATOM 867 N N . SER A 1 108 ? 12.631 -4.599 1.789 1.00 94.00 108 SER A N 1
ATOM 868 C CA . SER A 1 108 ? 12.513 -5.621 0.748 1.00 94.00 108 SER A CA 1
ATOM 869 C C . SER A 1 108 ? 11.449 -5.258 -0.283 1.00 94.00 108 SER A C 1
ATOM 871 O O . SER A 1 108 ? 10.412 -4.687 0.046 1.00 94.00 108 SER A O 1
ATOM 873 N N . VAL A 1 109 ? 11.712 -5.580 -1.550 1.00 93.69 109 VAL A N 1
ATOM 874 C CA . VAL A 1 109 ? 10.760 -5.391 -2.650 1.00 93.69 109 VAL A CA 1
ATOM 875 C C . VAL A 1 109 ? 10.436 -6.755 -3.242 1.00 93.69 109 VAL A C 1
ATOM 877 O O . VAL A 1 109 ? 11.339 -7.492 -3.633 1.00 93.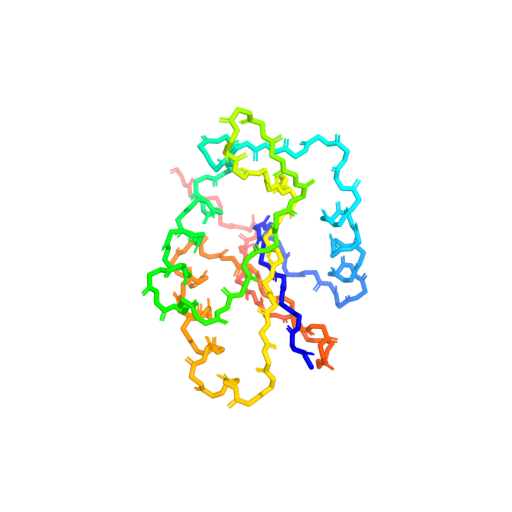69 109 VAL A O 1
ATOM 880 N N . THR A 1 110 ? 9.150 -7.073 -3.319 1.00 91.38 110 THR A N 1
ATOM 881 C CA . THR A 1 110 ? 8.613 -8.269 -3.971 1.00 91.38 110 THR A CA 1
ATOM 882 C C . THR A 1 110 ? 7.722 -7.830 -5.121 1.00 91.38 110 THR A C 1
ATOM 884 O O . THR A 1 110 ? 6.975 -6.867 -4.995 1.00 91.38 110 THR A O 1
ATOM 887 N N . GLY A 1 111 ? 7.781 -8.515 -6.254 1.00 83.69 111 GLY A N 1
ATOM 888 C CA . GLY A 1 111 ? 7.023 -8.101 -7.421 1.00 83.69 111 GLY A CA 1
ATOM 889 C C . GLY A 1 111 ? 7.089 -9.104 -8.554 1.00 83.69 111 GLY A C 1
ATOM 890 O O . GLY A 1 111 ? 7.864 -10.058 -8.507 1.00 83.69 111 GLY A O 1
ATOM 891 N N . ILE A 1 112 ? 6.264 -8.885 -9.575 1.00 72.69 112 ILE A N 1
ATOM 892 C CA . ILE A 1 112 ? 6.249 -9.722 -10.775 1.00 72.69 112 ILE A CA 1
ATOM 893 C C . ILE A 1 112 ? 6.881 -8.925 -11.910 1.00 72.69 112 ILE A C 1
ATOM 895 O O . ILE A 1 112 ? 6.263 -7.991 -12.425 1.00 72.69 112 ILE A O 1
ATOM 899 N N . ASP A 1 113 ? 8.086 -9.311 -12.324 1.00 67.38 113 ASP A N 1
ATOM 900 C CA . ASP A 1 113 ? 8.684 -8.759 -13.536 1.00 67.38 113 ASP A CA 1
ATOM 901 C C . ASP A 1 113 ? 7.814 -9.122 -14.742 1.00 67.38 113 ASP A C 1
ATOM 903 O O . ASP A 1 113 ? 7.495 -10.289 -14.993 1.00 67.38 113 ASP A O 1
ATOM 907 N N . SER A 1 114 ? 7.393 -8.101 -15.485 1.00 56.44 114 SER A N 1
ATOM 908 C CA . SER A 1 114 ? 6.874 -8.315 -16.828 1.00 56.44 114 SER A CA 1
ATOM 909 C C . SER A 1 114 ? 8.084 -8.360 -17.746 1.00 56.44 114 SER A C 1
ATOM 911 O O . SER A 1 114 ? 8.759 -7.346 -17.922 1.00 56.44 114 SER A O 1
AT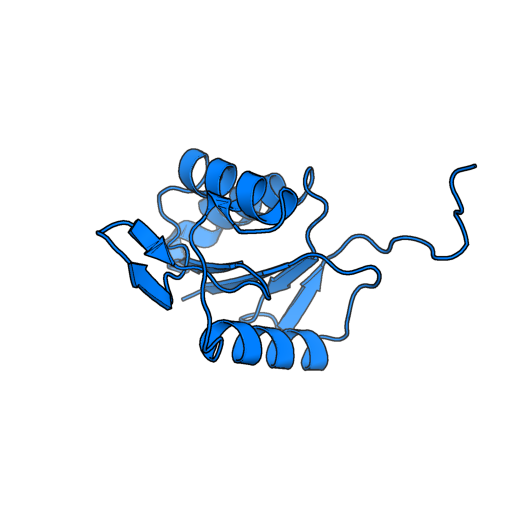OM 913 N N . ASP A 1 115 ? 8.387 -9.542 -18.278 1.00 47.66 115 ASP A N 1
ATOM 914 C CA . ASP A 1 115 ? 9.457 -9.707 -19.255 1.00 47.66 115 ASP A CA 1
ATOM 915 C C . ASP A 1 115 ? 9.180 -8.770 -20.451 1.00 47.66 115 ASP A C 1
ATOM 917 O O . ASP A 1 115 ? 8.135 -8.914 -21.098 1.00 47.66 115 ASP A O 1
ATOM 921 N N . PRO A 1 116 ? 10.034 -7.759 -20.718 1.00 50.53 116 PRO A N 1
ATOM 922 C CA . PRO A 1 116 ? 9.791 -6.786 -21.780 1.00 50.53 116 PRO A CA 1
ATOM 923 C C . PRO A 1 116 ? 9.787 -7.417 -23.181 1.00 50.53 116 PRO A C 1
ATOM 925 O O . PRO A 1 116 ? 9.326 -6.764 -24.117 1.00 50.53 116 PRO A O 1
ATOM 928 N N . ASP A 1 117 ? 10.261 -8.660 -23.321 1.00 49.81 117 ASP A N 1
ATOM 929 C CA . ASP A 1 117 ? 10.332 -9.375 -24.596 1.00 49.81 117 ASP A CA 1
ATOM 930 C C . ASP A 1 117 ? 9.037 -10.130 -24.956 1.00 49.81 117 ASP A C 1
ATOM 932 O O . ASP A 1 117 ? 8.921 -10.670 -26.057 1.00 49.81 117 ASP A O 1
ATOM 936 N N . VAL A 1 118 ? 8.020 -10.133 -24.085 1.00 45.84 118 VAL A N 1
ATOM 937 C CA . VAL A 1 118 ? 6.702 -10.696 -24.414 1.00 45.84 118 VAL A CA 1
ATOM 938 C C . VAL A 1 118 ? 5.795 -9.593 -24.965 1.00 45.84 118 VAL A C 1
ATOM 940 O O . VAL A 1 118 ? 4.966 -9.018 -24.259 1.00 45.84 118 VAL A O 1
ATOM 943 N N . GLN A 1 119 ? 5.934 -9.307 -26.262 1.00 38.25 119 GLN A N 1
ATOM 944 C CA . GLN A 1 119 ? 4.821 -8.756 -27.036 1.00 38.25 119 GLN A CA 1
ATOM 945 C C . GLN A 1 119 ? 3.771 -9.865 -27.164 1.00 38.25 119 GLN A C 1
ATOM 947 O O . GLN A 1 119 ? 4.004 -10.873 -27.826 1.00 38.25 119 GLN A O 1
ATOM 952 N N . LEU A 1 120 ? 2.639 -9.717 -26.477 1.00 40.56 120 LEU A N 1
ATOM 953 C CA . LEU A 1 120 ? 1.444 -10.477 -26.829 1.00 40.56 120 LEU A CA 1
ATOM 954 C C . LEU A 1 120 ? 0.938 -9.901 -28.159 1.00 40.56 120 LEU A C 1
ATOM 956 O O . LEU A 1 120 ? 0.617 -8.712 -28.206 1.00 40.56 120 LEU A O 1
ATOM 960 N N . ASP A 1 121 ? 0.970 -10.737 -29.202 1.00 40.38 121 ASP A N 1
ATOM 961 C CA . ASP A 1 121 ? 0.450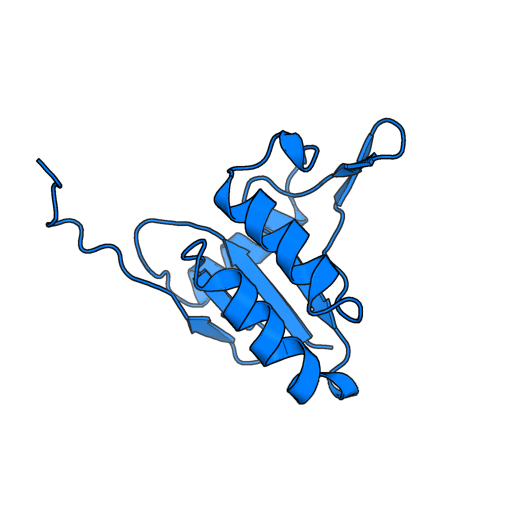 -10.480 -30.558 1.00 40.38 121 ASP A CA 1
ATOM 962 C C . ASP A 1 121 ? -0.971 -9.884 -30.574 1.00 40.38 121 ASP A C 1
ATOM 964 O O . ASP A 1 121 ? -1.817 -10.306 -29.744 1.00 40.38 121 ASP A O 1
#

Organism: NCBI:txid2493553

pLDDT: mean 91.9, std 13.02, range [38.25, 98.44]